Protein AF-A0A831LSA3-F1 (afdb_monomer)

Nearest PDB structures (foldseek):
  5afd-assembly1_A  TM=4.963E-01  e=2.481E+00  Aliivibrio salmonicida LFI1238
  5ktl-assembly1_A  TM=3.885E-01  e=1.744E+00  Trichormus variabilis ATCC 29413
  6h4e-assembly1_A  TM=3.925E-01  e=2.481E+00  Proteus mirabilis HI4320

Solvent-accessible surface area (backbone atoms only — not comparable to full-atom values): 7593 Å² total; per-residue (Å²): 140,84,86,80,82,81,78,78,83,78,80,79,79,79,78,77,73,81,75,77,77,76,68,79,78,87,76,56,68,70,47,37,53,48,34,41,68,62,43,22,78,63,18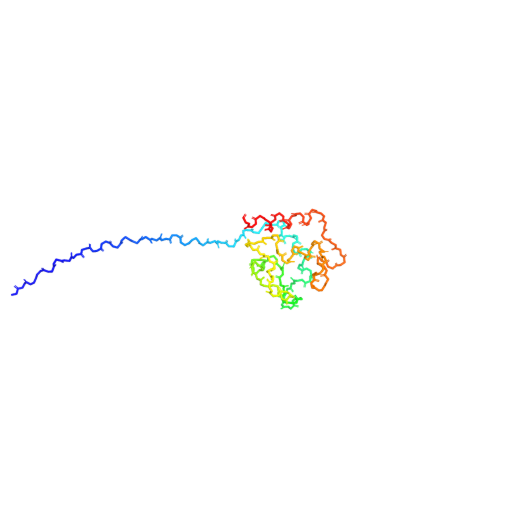,32,80,93,78,14,68,91,66,44,48,38,36,58,93,39,47,77,71,39,56,62,29,64,26,87,86,45,66,93,36,26,32,36,22,57,93,46,34,88,70,9,44,52,56,45,29,52,70,52,48,87,89,55,75,80,72,47,39,45,71,97,55,68,64,51,75,66,58,45,48,54,50,47,56,53,46,60,59,60,105

Sequence (123 aa):
MMTNRRAAIVTVVSLCAALGFTAAPDIPEEVKSLVGRRCAGCHKGRFPPKGLNLEPANLAAVLDAPSRDVPEAKLIDIGAPEASYLLKKVRREKGVAGGPMPPGKALTPEELKALENWILGLI

Foldseek 3Di:
DDDDDPDDPDPPPPPPPPPDPPDQDDDDPLLLVLCQPFPQVQQDDDDGVVVRHSRSVCVSVQEQPADPQHRVAGCQDLPCRVRHLVLCQLVQPPPRRDGRPPPPDHDDPVSSVSVSCVSVVSD

Radius of gyration: 23.31 Å; Cα contacts (8 Å, |Δi|>4): 138; chains: 1; bounding box: 59×39×72 Å

pLDDT: mean 88.49, std 16.14, range [44.56, 98.69]

Secondary structure (DSSP, 8-state):
----------------------PPPP--HHHHHHHHHHTTTTS-SSS-GGG----GGGGGGGBTPBPSSSTTSBSB-SSSGGG-HHHHHHTT-TT-SSS-SSSSSPPPHHHHHHHHHHHHTT-

Mean predicted aligned error: 9.22 Å

Structure (mmCIF, N/CA/C/O backbone):
data_AF-A0A831LSA3-F1
#
_entry.id   AF-A0A831LSA3-F1
#
loop_
_atom_site.group_PDB
_atom_site.id
_atom_site.type_symbol
_atom_site.label_atom_id
_atom_site.label_alt_id
_atom_site.label_comp_id
_atom_site.label_asym_id
_atom_site.label_entity_id
_atom_site.label_seq_id
_atom_site.pdbx_PDB_ins_code
_at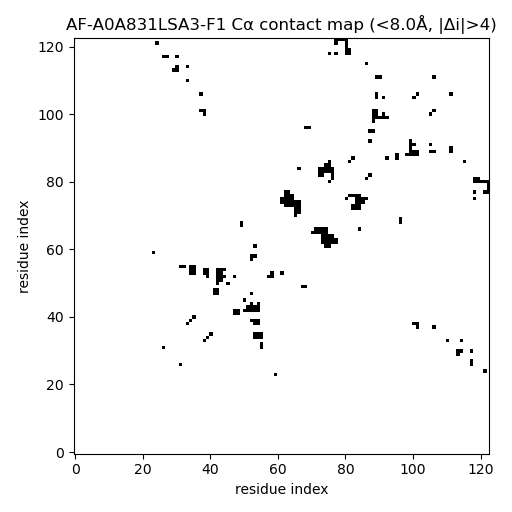om_site.Cartn_x
_atom_site.Cartn_y
_atom_site.Cartn_z
_atom_site.occupancy
_atom_site.B_iso_or_equiv
_atom_site.auth_seq_id
_atom_site.auth_comp_id
_atom_site.auth_asym_id
_atom_site.auth_atom_id
_atom_site.pdbx_PDB_model_num
ATOM 1 N N . MET A 1 1 ? 46.490 -29.057 -58.457 1.00 44.81 1 MET A N 1
ATOM 2 C CA . MET A 1 1 ? 46.363 -27.861 -57.589 1.00 44.81 1 MET A CA 1
ATOM 3 C C . MET A 1 1 ? 45.181 -27.033 -58.072 1.00 44.81 1 MET A C 1
ATOM 5 O O . MET A 1 1 ? 44.890 -27.103 -59.254 1.00 44.81 1 MET A O 1
ATOM 9 N N . MET A 1 2 ? 44.554 -26.278 -57.161 1.00 44.56 2 MET A N 1
ATOM 10 C CA . MET A 1 2 ? 43.366 -25.412 -57.318 1.00 44.56 2 MET A CA 1
ATOM 11 C C . MET A 1 2 ? 42.007 -26.089 -57.082 1.00 44.56 2 MET A C 1
ATOM 13 O O . MET A 1 2 ? 41.257 -26.446 -57.983 1.00 44.56 2 MET A O 1
ATOM 17 N N . THR A 1 3 ? 41.702 -26.215 -55.791 1.00 48.88 3 THR A N 1
ATOM 18 C CA . THR A 1 3 ? 40.356 -26.239 -55.219 1.00 48.88 3 THR A CA 1
ATOM 19 C C . THR A 1 3 ? 39.656 -24.902 -55.484 1.00 48.88 3 THR A C 1
ATOM 21 O O . THR A 1 3 ? 40.292 -23.855 -55.390 1.00 48.88 3 THR A O 1
ATOM 24 N N . ASN A 1 4 ? 38.345 -24.896 -55.747 1.00 48.44 4 ASN A N 1
ATOM 25 C CA . ASN A 1 4 ? 37.563 -23.674 -55.555 1.00 48.44 4 ASN A CA 1
ATOM 26 C C . ASN A 1 4 ? 36.212 -23.989 -54.908 1.00 48.44 4 ASN A C 1
ATOM 28 O O . ASN A 1 4 ? 35.318 -24.593 -55.501 1.00 48.44 4 ASN A O 1
ATOM 32 N N . ARG A 1 5 ? 36.129 -23.627 -53.628 1.00 57.84 5 ARG A N 1
ATOM 33 C CA . ARG A 1 5 ? 34.994 -23.838 -52.731 1.00 57.84 5 ARG A CA 1
ATOM 34 C C . ARG A 1 5 ? 33.929 -22.806 -53.096 1.00 57.84 5 ARG A C 1
ATOM 36 O O . ARG A 1 5 ? 34.162 -21.612 -52.941 1.00 57.84 5 ARG A O 1
ATOM 43 N N . ARG A 1 6 ? 32.756 -23.242 -53.558 1.00 56.53 6 ARG A N 1
ATOM 44 C CA . ARG A 1 6 ? 31.584 -22.360 -53.632 1.00 56.53 6 ARG A CA 1
ATOM 45 C C . ARG A 1 6 ? 31.077 -22.150 -52.206 1.00 56.53 6 ARG A C 1
ATOM 47 O O . ARG A 1 6 ? 30.476 -23.047 -51.626 1.00 56.53 6 ARG A O 1
ATOM 54 N N . ALA A 1 7 ? 31.397 -20.998 -51.624 1.00 52.38 7 ALA A N 1
ATOM 55 C CA . ALA A 1 7 ? 30.865 -20.576 -50.338 1.00 52.38 7 ALA A CA 1
ATOM 56 C C . ALA A 1 7 ? 29.364 -20.290 -50.494 1.00 52.38 7 ALA A C 1
ATOM 58 O O . ALA A 1 7 ? 28.972 -19.368 -51.207 1.00 52.38 7 ALA A O 1
ATOM 59 N N . ALA A 1 8 ? 28.525 -21.109 -49.862 1.00 53.00 8 ALA A N 1
ATOM 60 C CA . ALA A 1 8 ? 27.110 -20.815 -49.703 1.00 53.00 8 ALA A CA 1
ATOM 61 C C . ALA A 1 8 ? 26.975 -19.658 -48.704 1.00 53.00 8 ALA A C 1
ATOM 63 O O . ALA A 1 8 ? 27.326 -19.794 -47.532 1.00 53.00 8 ALA A O 1
ATOM 64 N N . ILE A 1 9 ? 26.509 -18.506 -49.181 1.00 58.38 9 ILE A N 1
ATOM 65 C CA . ILE A 1 9 ? 26.142 -17.370 -48.338 1.00 58.38 9 ILE A CA 1
ATOM 66 C C . ILE A 1 9 ? 24.829 -17.754 -47.650 1.00 58.38 9 ILE A C 1
ATOM 68 O O . ILE A 1 9 ? 23.762 -17.703 -48.254 1.00 58.38 9 ILE A O 1
ATOM 72 N N . VAL A 1 10 ? 24.917 -18.207 -46.401 1.00 55.50 10 VAL A N 1
ATOM 73 C CA . VAL A 1 10 ? 23.751 -18.384 -45.531 1.00 55.50 10 VAL A CA 1
ATOM 74 C C . VAL A 1 10 ? 23.417 -17.012 -44.961 1.00 55.50 10 VAL A C 1
ATOM 76 O O . VAL A 1 10 ? 24.073 -16.531 -44.039 1.00 55.50 10 VAL A O 1
ATOM 79 N N . THR A 1 11 ? 22.420 -16.346 -45.537 1.00 58.94 11 THR A N 1
ATOM 80 C CA . THR A 1 11 ? 21.846 -15.133 -44.956 1.00 58.94 11 THR A CA 1
ATOM 81 C C . THR A 1 11 ? 21.052 -15.542 -43.718 1.00 58.94 11 THR A C 1
ATOM 83 O O . THR A 1 11 ? 19.932 -16.037 -43.819 1.00 58.94 11 THR A O 1
ATOM 86 N N . VAL A 1 12 ? 21.645 -15.382 -42.536 1.00 60.53 12 VAL A N 1
ATOM 87 C CA . VAL A 1 12 ? 20.923 -15.523 -41.268 1.00 60.53 12 VAL A CA 1
ATOM 88 C C . VAL A 1 12 ? 19.981 -14.327 -41.156 1.00 60.53 12 VAL A C 1
ATOM 90 O O . VAL A 1 12 ? 20.400 -13.214 -40.847 1.00 60.53 12 VAL A O 1
ATOM 93 N N . VAL A 1 13 ? 18.702 -14.545 -41.454 1.00 59.09 13 VAL A N 1
ATOM 94 C CA . VAL A 1 13 ? 17.635 -13.612 -41.088 1.00 59.09 13 VAL A CA 1
ATOM 95 C C . VAL A 1 13 ? 17.485 -13.706 -39.571 1.00 59.09 13 VAL A C 1
ATOM 97 O O . VAL A 1 13 ? 16.807 -14.594 -39.058 1.00 59.09 13 VAL A O 1
ATOM 100 N N . SER A 1 14 ? 18.171 -12.827 -38.841 1.00 63.28 14 SER A N 1
ATOM 101 C CA . SER A 1 14 ? 17.938 -12.657 -37.407 1.00 63.28 14 SER A CA 1
ATOM 102 C C . SER A 1 14 ? 16.562 -12.037 -37.206 1.00 63.28 14 SER A C 1
ATOM 104 O O . SER A 1 14 ? 16.390 -10.819 -37.243 1.00 63.28 14 SER A O 1
ATOM 106 N N . LEU A 1 15 ? 15.572 -12.899 -36.988 1.00 58.75 15 LEU A N 1
ATOM 107 C CA . LEU A 1 15 ? 14.292 -12.527 -36.414 1.00 58.75 15 LEU A CA 1
ATOM 108 C C . LEU A 1 15 ? 14.532 -12.216 -34.929 1.00 58.75 15 LEU A C 1
ATOM 110 O O . LEU A 1 15 ? 14.418 -13.089 -34.071 1.00 58.75 15 LEU A O 1
ATOM 114 N N . CYS A 1 16 ? 14.924 -10.978 -34.622 1.00 55.84 16 CYS A N 1
ATOM 115 C CA . CYS A 1 16 ? 14.862 -10.466 -33.256 1.00 55.84 16 CYS A CA 1
ATOM 116 C C . CYS A 1 16 ? 13.385 -10.400 -32.857 1.00 55.84 16 CYS A C 1
ATOM 118 O O . CYS A 1 16 ? 12.698 -9.420 -33.141 1.00 55.84 16 CYS A O 1
ATOM 120 N N . ALA A 1 17 ? 12.884 -11.457 -32.219 1.00 60.06 17 ALA A N 1
ATOM 121 C CA . ALA A 1 17 ? 11.656 -11.375 -31.450 1.00 60.06 17 ALA A CA 1
ATOM 122 C C . ALA A 1 17 ? 11.868 -10.293 -30.383 1.00 60.06 17 ALA A C 1
ATOM 124 O O . ALA A 1 17 ? 12.746 -10.426 -29.528 1.00 60.06 17 ALA A O 1
ATOM 125 N N . ALA A 1 18 ? 11.106 -9.202 -30.464 1.00 59.44 18 ALA A N 1
ATOM 126 C CA . ALA A 1 18 ? 11.036 -8.212 -29.404 1.00 59.44 18 ALA A CA 1
ATOM 127 C C . ALA A 1 18 ? 10.412 -8.893 -28.181 1.00 59.44 18 ALA A C 1
ATOM 129 O O . ALA A 1 18 ? 9.195 -8.927 -28.016 1.00 59.44 18 ALA A O 1
ATOM 130 N N . LEU A 1 19 ? 11.259 -9.497 -27.349 1.00 58.31 19 LEU A N 1
ATOM 131 C CA . LEU A 1 19 ? 10.909 -9.847 -25.985 1.00 58.31 19 LEU A CA 1
ATOM 132 C C . LEU A 1 19 ? 10.583 -8.521 -25.305 1.00 58.31 19 LEU A C 1
ATOM 134 O O . LEU A 1 19 ? 11.476 -7.718 -25.039 1.00 58.31 19 LEU A O 1
ATOM 138 N N . GLY A 1 20 ? 9.290 -8.250 -25.138 1.00 56.03 20 GLY A N 1
ATOM 139 C CA . GLY A 1 20 ? 8.811 -7.064 -24.454 1.00 56.03 20 GLY A CA 1
ATOM 140 C C . GLY A 1 20 ? 9.412 -7.030 -23.059 1.00 56.03 20 GLY A C 1
ATOM 141 O O . GLY A 1 20 ? 9.006 -7.789 -22.182 1.00 56.03 20 GLY A O 1
ATOM 142 N N . PHE A 1 21 ? 10.388 -6.151 -22.849 1.00 52.75 21 PHE A N 1
ATOM 143 C CA . PHE A 1 21 ? 10.707 -5.693 -21.511 1.00 52.75 21 PHE A CA 1
ATOM 144 C C . PHE A 1 21 ? 9.482 -4.916 -21.040 1.00 52.75 21 PHE A C 1
ATOM 146 O O . PHE A 1 21 ? 9.314 -3.745 -21.375 1.00 52.75 21 PHE A O 1
ATOM 153 N N . THR A 1 22 ? 8.593 -5.574 -20.300 1.00 62.22 22 THR A N 1
ATOM 154 C CA . THR A 1 22 ? 7.646 -4.833 -19.478 1.00 62.22 22 THR A CA 1
ATOM 155 C C . THR A 1 22 ? 8.477 -4.149 -18.402 1.00 62.22 22 THR A C 1
ATOM 157 O O . THR A 1 22 ? 8.940 -4.777 -17.450 1.00 62.22 22 THR A O 1
ATOM 160 N N . ALA A 1 23 ? 8.750 -2.859 -18.595 1.00 63.28 23 ALA A N 1
ATOM 161 C CA . ALA A 1 23 ? 9.198 -2.018 -17.501 1.00 63.28 23 ALA A CA 1
ATOM 162 C C . ALA A 1 23 ? 8.182 -2.155 -16.356 1.00 63.28 23 ALA A C 1
ATOM 164 O O . ALA A 1 23 ? 6.995 -2.384 -16.606 1.00 63.28 23 ALA A O 1
ATOM 165 N N . ALA A 1 24 ? 8.643 -2.058 -15.108 1.00 67.81 24 ALA A N 1
ATOM 166 C CA . ALA A 1 24 ? 7.721 -1.990 -13.982 1.00 67.81 24 ALA A CA 1
ATOM 167 C C . ALA A 1 24 ? 6.687 -0.879 -14.252 1.00 67.81 24 ALA A C 1
ATOM 169 O O . ALA A 1 24 ? 7.065 0.156 -14.815 1.00 67.81 24 ALA A O 1
ATOM 170 N N . PRO A 1 25 ? 5.408 -1.089 -13.895 1.00 79.56 25 PRO A N 1
ATOM 171 C CA . PRO A 1 25 ? 4.376 -0.088 -14.114 1.00 79.56 25 PRO A CA 1
ATOM 172 C C . PRO A 1 25 ? 4.798 1.231 -13.470 1.00 79.56 25 PRO A C 1
ATOM 174 O O . PRO A 1 25 ? 5.368 1.243 -12.372 1.00 79.56 25 PRO A O 1
ATOM 177 N N . ASP A 1 26 ? 4.531 2.341 -14.160 1.00 87.06 26 ASP A N 1
ATOM 178 C CA . ASP A 1 26 ? 4.770 3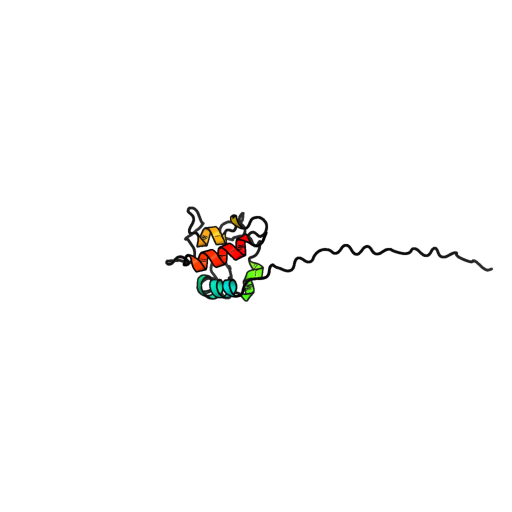.651 -13.572 1.00 87.06 26 ASP A CA 1
ATOM 179 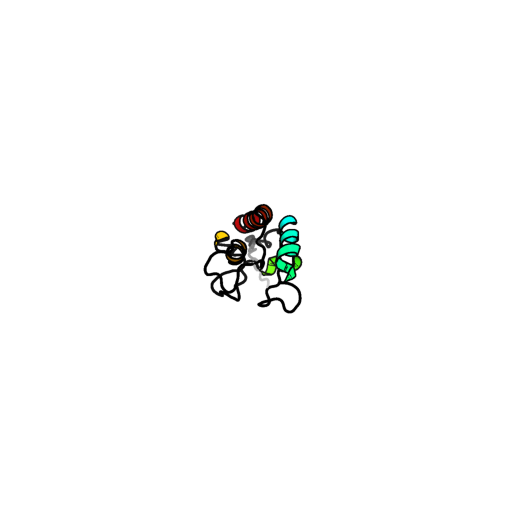C C . ASP A 1 26 ? 3.924 3.809 -12.302 1.00 87.06 26 ASP A C 1
ATOM 181 O O . ASP A 1 26 ? 2.788 3.331 -12.202 1.00 87.06 26 ASP A O 1
ATOM 185 N N . ILE A 1 27 ? 4.509 4.461 -11.303 1.00 92.56 27 ILE A N 1
ATOM 186 C CA . ILE A 1 27 ? 3.870 4.677 -10.009 1.00 92.56 27 ILE A CA 1
ATOM 187 C C . ILE A 1 27 ? 3.567 6.172 -9.901 1.00 92.56 27 ILE A C 1
ATOM 189 O O . ILE A 1 27 ? 4.515 6.961 -9.772 1.00 92.56 27 ILE A O 1
ATOM 193 N N . PRO A 1 28 ? 2.280 6.574 -9.908 1.00 95.19 28 PRO A N 1
ATOM 194 C CA . PRO A 1 28 ? 1.893 7.977 -9.866 1.00 95.19 28 PRO A CA 1
ATOM 195 C C . PRO A 1 28 ? 2.476 8.702 -8.650 1.00 95.19 28 PRO A C 1
ATOM 197 O O . PRO A 1 28 ? 2.545 8.150 -7.549 1.00 95.19 28 PRO A O 1
ATOM 200 N N . GLU A 1 29 ? 2.846 9.971 -8.819 1.00 96.12 29 GLU A N 1
ATOM 201 C CA . GLU A 1 29 ? 3.411 10.774 -7.725 1.00 96.12 29 GLU A CA 1
ATOM 202 C C . GLU A 1 29 ? 2.430 10.932 -6.551 1.00 96.12 29 GLU A C 1
ATOM 204 O O . GLU A 1 29 ? 2.823 10.904 -5.385 1.00 96.12 29 GLU A O 1
ATOM 209 N N . GLU A 1 30 ? 1.130 10.998 -6.844 1.00 97.12 30 GLU A N 1
ATOM 210 C CA . GLU A 1 30 ? 0.076 10.988 -5.827 1.00 97.12 30 GLU A CA 1
ATOM 211 C C . GLU A 1 30 ? 0.137 9.727 -4.949 1.00 97.12 30 GLU A C 1
ATOM 213 O O . GLU A 1 30 ? 0.063 9.818 -3.721 1.00 97.12 30 GLU A O 1
ATOM 218 N N . VAL A 1 31 ? 0.355 8.557 -5.557 1.00 97.44 31 VAL A N 1
ATOM 219 C CA . VAL A 1 31 ? 0.493 7.281 -4.842 1.00 97.44 31 VAL A CA 1
ATOM 220 C C . VAL A 1 31 ? 1.780 7.259 -4.027 1.00 97.44 31 VAL A C 1
ATOM 222 O O . VAL A 1 31 ? 1.751 6.882 -2.854 1.00 97.44 31 VAL A O 1
ATOM 225 N N . LYS A 1 32 ? 2.905 7.708 -4.595 1.00 97.19 32 LYS A N 1
ATOM 226 C CA . LYS A 1 32 ? 4.182 7.819 -3.866 1.00 97.19 32 LYS A CA 1
ATOM 227 C C . LYS A 1 32 ? 4.023 8.687 -2.614 1.00 97.19 32 LYS A C 1
ATOM 229 O O . LYS A 1 32 ? 4.405 8.268 -1.518 1.00 97.19 32 LYS A O 1
ATOM 234 N N . SER A 1 33 ? 3.387 9.849 -2.750 1.00 97.69 33 SER A N 1
ATOM 235 C CA . SER A 1 33 ? 3.093 10.758 -1.636 1.00 97.69 33 SER A CA 1
ATOM 236 C C . SER A 1 33 ? 2.152 10.134 -0.599 1.00 97.69 33 SER A C 1
ATOM 238 O O . SER A 1 33 ? 2.397 10.224 0.611 1.00 97.69 33 SER A O 1
ATOM 240 N N . LEU A 1 34 ? 1.089 9.460 -1.047 1.00 98.00 34 LEU A N 1
ATOM 241 C CA . LEU A 1 34 ? 0.155 8.750 -0.176 1.00 98.00 34 LEU A CA 1
ATOM 242 C C . LEU A 1 34 ? 0.867 7.680 0.658 1.00 98.00 34 LEU A C 1
ATOM 244 O O . LEU A 1 34 ? 0.776 7.692 1.888 1.00 98.00 34 LEU A O 1
ATOM 248 N N . VAL A 1 35 ? 1.596 6.775 0.005 1.00 97.44 35 VAL A N 1
ATOM 249 C CA . VAL A 1 35 ? 2.294 5.673 0.674 1.00 97.44 35 VAL A CA 1
ATOM 250 C C . VAL A 1 35 ? 3.362 6.218 1.626 1.00 97.44 35 VAL A C 1
ATOM 252 O O . VAL A 1 35 ? 3.449 5.763 2.772 1.00 97.44 35 VAL A O 1
ATOM 255 N N . GLY A 1 36 ? 4.118 7.239 1.213 1.00 97.62 36 GLY A N 1
ATOM 256 C CA . GLY A 1 36 ? 5.113 7.892 2.064 1.00 97.62 36 GLY A CA 1
ATOM 257 C C . GLY A 1 36 ? 4.518 8.431 3.370 1.00 97.62 36 GLY A C 1
ATOM 258 O O . GLY A 1 36 ? 5.091 8.239 4.443 1.00 97.62 36 GLY A O 1
ATOM 259 N N . ARG A 1 37 ? 3.331 9.047 3.311 1.00 97.12 37 ARG A N 1
ATOM 260 C CA . ARG A 1 37 ? 2.668 9.620 4.496 1.00 97.12 37 ARG A CA 1
ATOM 261 C C . ARG A 1 37 ? 1.901 8.594 5.329 1.00 97.12 37 ARG A C 1
ATOM 263 O O . ARG A 1 37 ? 1.859 8.722 6.551 1.00 97.12 37 ARG A O 1
ATOM 270 N N . ARG A 1 38 ? 1.258 7.607 4.696 1.00 98.06 38 ARG A N 1
ATOM 271 C CA . ARG A 1 38 ? 0.289 6.711 5.359 1.00 98.06 38 ARG A CA 1
ATOM 272 C C . ARG A 1 38 ? 0.823 5.323 5.686 1.00 98.06 38 ARG A C 1
ATOM 274 O O . ARG A 1 38 ? 0.292 4.693 6.597 1.00 98.06 38 ARG A O 1
ATOM 281 N N . CYS A 1 39 ? 1.867 4.868 5.000 1.00 97.88 39 CYS A N 1
ATOM 282 C CA . CYS A 1 39 ? 2.382 3.502 5.121 1.00 97.88 39 CYS A CA 1
ATOM 283 C C . CYS A 1 39 ? 3.820 3.495 5.649 1.00 97.88 39 CYS A C 1
ATOM 285 O O . CYS A 1 39 ? 4.130 2.802 6.625 1.00 97.88 39 CYS A O 1
ATOM 287 N N . ALA A 1 40 ? 4.687 4.325 5.062 1.00 97.25 40 ALA A N 1
ATOM 288 C CA . ALA A 1 40 ? 6.104 4.379 5.410 1.00 97.25 40 ALA A CA 1
ATOM 289 C C . ALA A 1 40 ? 6.364 4.930 6.825 1.00 97.25 40 ALA A C 1
ATOM 291 O O . ALA A 1 40 ? 7.470 4.812 7.333 1.00 97.25 40 ALA A O 1
ATOM 292 N N . GLY A 1 41 ? 5.359 5.467 7.527 1.00 95.31 41 GLY A N 1
ATOM 293 C CA . GLY A 1 41 ? 5.486 5.799 8.951 1.00 95.31 41 GLY A CA 1
ATOM 294 C C . GLY A 1 41 ? 5.943 4.605 9.805 1.00 95.31 41 GLY A C 1
ATOM 295 O O . GLY A 1 41 ? 6.801 4.769 10.671 1.00 95.31 41 GLY A O 1
ATOM 296 N N . CYS A 1 42 ? 5.431 3.405 9.506 1.00 97.06 42 CYS A N 1
ATOM 297 C CA . CYS A 1 42 ? 5.814 2.152 10.170 1.00 97.06 42 CYS A CA 1
ATOM 298 C C . CYS A 1 42 ? 6.601 1.210 9.248 1.00 97.06 42 CYS A C 1
ATOM 300 O O . CYS A 1 42 ? 7.470 0.477 9.711 1.00 97.06 42 CYS A O 1
ATOM 302 N N . HIS A 1 43 ? 6.312 1.226 7.946 1.00 97.81 43 HIS A N 1
ATOM 303 C CA . HIS A 1 43 ? 6.908 0.337 6.949 1.00 97.81 43 HIS A CA 1
ATOM 304 C C . HIS A 1 43 ? 8.090 1.001 6.228 1.00 97.81 43 HIS A C 1
ATOM 306 O O . HIS A 1 43 ? 8.031 1.220 5.022 1.00 97.81 43 HIS A O 1
ATOM 312 N N . LYS A 1 44 ? 9.153 1.354 6.962 1.00 97.69 44 LYS A N 1
ATOM 313 C CA . LYS A 1 44 ? 10.371 1.975 6.406 1.00 97.69 44 LYS A CA 1
ATOM 314 C C . LYS A 1 44 ? 11.663 1.490 7.056 1.00 97.69 44 LYS A C 1
ATOM 316 O O . LYS A 1 44 ? 11.648 0.905 8.142 1.00 97.69 44 LYS A O 1
ATOM 321 N N . GLY A 1 45 ? 12.788 1.831 6.434 1.00 96.25 45 GLY A N 1
ATOM 322 C CA . GLY A 1 45 ? 14.121 1.596 6.971 1.00 96.25 45 GLY A CA 1
ATOM 323 C C . GLY A 1 45 ? 14.547 0.129 6.916 1.00 96.25 45 GLY A C 1
ATOM 324 O O . GLY A 1 45 ? 14.052 -0.662 6.113 1.00 96.25 45 GLY A O 1
ATOM 3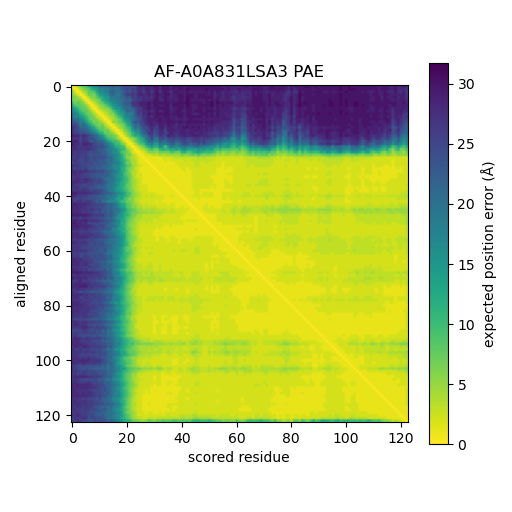25 N N . ARG A 1 46 ? 15.512 -0.229 7.770 1.00 94.56 46 ARG A N 1
ATOM 326 C CA . ARG A 1 46 ? 16.203 -1.527 7.709 1.00 94.56 46 ARG A CA 1
A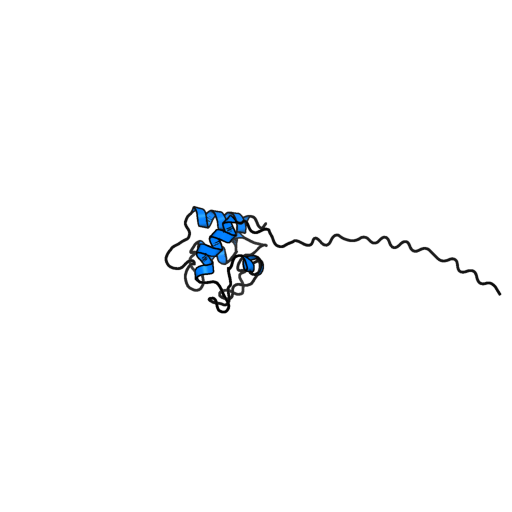TOM 327 C C . ARG A 1 46 ? 15.438 -2.684 8.353 1.00 94.56 46 ARG A C 1
ATOM 329 O O . ARG A 1 46 ? 15.610 -3.823 7.934 1.00 94.56 46 ARG A O 1
ATOM 336 N N . PHE A 1 47 ? 14.609 -2.403 9.357 1.00 95.62 47 PHE A N 1
ATOM 337 C CA . PHE A 1 47 ? 13.875 -3.423 10.116 1.00 95.62 47 PHE A CA 1
ATOM 338 C C . PHE A 1 47 ? 12.383 -3.082 10.279 1.00 95.62 47 PHE A C 1
ATOM 340 O O . PHE A 1 47 ? 11.891 -3.024 11.408 1.00 95.62 47 PHE A O 1
ATOM 347 N N . PRO A 1 48 ? 11.640 -2.822 9.187 1.00 97.12 48 PRO A N 1
ATOM 348 C CA . PRO A 1 48 ? 10.209 -2.572 9.286 1.00 97.12 48 PRO A CA 1
ATOM 349 C C . PRO A 1 48 ? 9.454 -3.840 9.718 1.00 97.12 48 PRO A C 1
ATOM 351 O O . PRO A 1 48 ? 9.981 -4.953 9.590 1.00 97.12 48 PRO A O 1
ATOM 354 N N . PRO A 1 49 ? 8.197 -3.718 10.184 1.00 95.94 49 PRO A N 1
ATOM 355 C CA . PRO A 1 49 ? 7.352 -4.866 10.477 1.00 95.94 49 PRO A CA 1
ATOM 356 C C . PRO A 1 49 ? 7.326 -5.839 9.300 1.00 95.94 49 PRO A C 1
ATOM 358 O O . PRO A 1 49 ? 7.086 -5.449 8.155 1.00 95.94 49 PRO A O 1
ATOM 361 N N . LYS A 1 50 ? 7.617 -7.111 9.591 1.00 95.00 50 LYS A N 1
ATOM 362 C CA . LYS A 1 50 ? 7.710 -8.189 8.593 1.00 95.00 50 LYS A CA 1
ATOM 363 C C . LYS A 1 50 ? 8.748 -7.924 7.488 1.00 95.00 50 LYS A C 1
ATOM 365 O O . LYS A 1 50 ? 8.728 -8.572 6.453 1.00 95.00 50 LYS A O 1
ATOM 370 N N . GLY A 1 51 ? 9.682 -6.996 7.668 1.00 95.56 51 GLY A N 1
ATOM 371 C CA . GLY A 1 51 ? 10.612 -6.611 6.604 1.00 95.56 51 GLY A CA 1
ATOM 372 C C . GLY A 1 51 ? 9.929 -5.969 5.388 1.00 95.56 51 GLY A C 1
ATOM 373 O O . GLY A 1 51 ? 10.554 -5.879 4.340 1.00 95.56 51 GLY A O 1
ATOM 374 N N . LEU A 1 52 ? 8.669 -5.529 5.510 1.00 97.56 52 LEU A N 1
ATOM 375 C CA . LEU A 1 52 ? 7.954 -4.840 4.439 1.00 97.56 52 LEU A CA 1
ATOM 376 C C . LEU A 1 52 ? 8.332 -3.356 4.440 1.00 97.56 52 LEU A C 1
ATOM 378 O O . LEU A 1 52 ? 7.902 -2.615 5.326 1.00 97.56 52 LEU A O 1
ATOM 382 N N . ASN A 1 53 ? 9.122 -2.937 3.452 1.00 97.56 53 ASN A N 1
ATOM 383 C CA . ASN A 1 53 ? 9.483 -1.541 3.231 1.00 97.56 53 ASN A CA 1
ATOM 384 C C . ASN A 1 53 ? 8.600 -0.954 2.117 1.00 97.56 53 ASN A C 1
ATOM 386 O O . ASN A 1 53 ? 8.635 -1.418 0.982 1.00 97.56 53 ASN A O 1
ATOM 390 N N . LEU A 1 54 ? 7.804 0.053 2.470 1.00 97.50 54 LEU A N 1
ATOM 391 C CA . LEU A 1 54 ? 6.895 0.783 1.588 1.00 97.50 54 LEU A CA 1
ATOM 392 C C . LEU A 1 54 ? 7.348 2.237 1.402 1.00 97.50 54 LEU A C 1
ATOM 394 O O . LEU A 1 54 ? 6.538 3.113 1.123 1.00 97.50 54 LEU A O 1
ATOM 398 N N . GLU A 1 55 ? 8.631 2.541 1.583 1.00 97.44 55 GLU A N 1
ATOM 399 C CA . GLU A 1 55 ? 9.158 3.832 1.141 1.00 97.44 55 GLU A CA 1
ATOM 400 C C . GLU A 1 55 ? 8.949 3.974 -0.378 1.00 97.44 55 GLU A C 1
ATOM 402 O O . GLU A 1 55 ? 9.066 2.976 -1.092 1.00 97.44 55 GLU A O 1
ATOM 407 N N . PRO A 1 56 ? 8.661 5.181 -0.904 1.00 95.44 56 PRO A N 1
ATOM 408 C CA . PRO A 1 56 ? 8.341 5.360 -2.324 1.00 95.44 56 PRO A CA 1
ATOM 409 C C . PRO A 1 56 ? 9.376 4.765 -3.286 1.00 95.44 56 PRO A C 1
ATOM 411 O O . PRO A 1 56 ? 9.011 4.210 -4.318 1.00 95.44 56 PRO A O 1
ATOM 414 N N . ALA A 1 57 ? 10.659 4.811 -2.916 1.00 94.31 57 ALA A N 1
ATOM 415 C CA . ALA A 1 57 ? 11.753 4.233 -3.694 1.00 94.31 57 ALA A CA 1
ATOM 416 C C . ALA A 1 57 ? 11.724 2.690 -3.773 1.00 94.31 57 ALA A C 1
ATOM 418 O O . ALA A 1 57 ? 12.342 2.114 -4.662 1.00 94.31 57 ALA A O 1
ATOM 419 N N . ASN A 1 58 ? 11.009 2.022 -2.864 1.00 94.69 58 ASN A N 1
ATOM 420 C CA . ASN A 1 58 ? 10.935 0.564 -2.753 1.00 94.69 58 ASN A CA 1
ATOM 421 C C . ASN A 1 58 ? 9.613 -0.019 -3.279 1.00 94.69 58 ASN A C 1
ATOM 423 O O . ASN A 1 58 ? 9.442 -1.236 -3.268 1.00 94.69 58 ASN A O 1
ATOM 427 N N . LEU A 1 59 ? 8.676 0.810 -3.755 1.00 92.62 59 LEU A N 1
ATOM 428 C CA . LEU A 1 59 ? 7.351 0.337 -4.170 1.00 92.62 59 LEU A CA 1
ATOM 429 C C . LEU A 1 59 ? 7.388 -0.655 -5.341 1.00 92.62 59 LEU A C 1
ATOM 431 O O . LEU A 1 59 ? 6.592 -1.587 -5.374 1.00 92.62 59 LEU A O 1
ATOM 435 N N . ALA A 1 60 ? 8.339 -0.521 -6.265 1.00 91.81 60 ALA A N 1
ATOM 436 C CA . ALA A 1 60 ? 8.491 -1.491 -7.348 1.00 91.81 60 ALA A CA 1
ATOM 437 C C . ALA A 1 60 ? 8.820 -2.906 -6.828 1.00 91.81 60 ALA A C 1
ATOM 439 O O . ALA A 1 60 ? 8.426 -3.891 -7.439 1.00 91.81 60 ALA A O 1
ATOM 440 N N . ALA A 1 61 ? 9.491 -3.019 -5.675 1.00 93.06 61 ALA A N 1
ATOM 441 C CA . ALA A 1 61 ? 9.880 -4.303 -5.093 1.00 93.06 61 ALA A CA 1
ATOM 442 C C . ALA A 1 61 ? 8.723 -5.047 -4.403 1.00 93.06 61 ALA A C 1
ATOM 444 O O . ALA A 1 61 ? 8.895 -6.205 -4.028 1.00 93.06 61 ALA A O 1
ATOM 445 N N . VAL A 1 62 ? 7.565 -4.401 -4.201 1.00 95.25 62 VAL A N 1
ATOM 446 C CA . VAL A 1 62 ? 6.385 -5.051 -3.599 1.00 95.25 62 VAL A CA 1
ATOM 447 C C . VAL A 1 62 ? 5.379 -5.559 -4.628 1.00 95.25 62 VAL A C 1
ATOM 449 O O . VAL A 1 62 ? 4.443 -6.271 -4.265 1.00 95.25 62 VAL A O 1
ATOM 452 N N . LEU A 1 63 ? 5.576 -5.215 -5.899 1.00 95.44 63 LEU A N 1
ATOM 453 C CA . LEU A 1 63 ? 4.800 -5.747 -7.010 1.00 95.44 63 LEU A CA 1
ATOM 454 C C . LEU A 1 63 ? 5.076 -7.247 -7.158 1.00 95.44 63 LEU A C 1
ATOM 456 O O . LEU A 1 63 ? 6.231 -7.665 -7.208 1.00 95.44 63 LEU A O 1
ATOM 460 N N . ASP A 1 64 ? 4.015 -8.052 -7.152 1.00 96.94 64 ASP A N 1
ATOM 461 C CA . ASP A 1 64 ? 4.022 -9.521 -7.169 1.00 96.94 64 ASP A CA 1
ATOM 462 C C . ASP A 1 64 ? 4.831 -10.214 -6.056 1.00 96.94 64 ASP A C 1
ATOM 464 O O . ASP A 1 64 ? 4.938 -11.443 -6.025 1.00 96.94 64 ASP A O 1
ATOM 468 N N . ALA A 1 65 ? 5.352 -9.461 -5.088 1.00 97.19 65 ALA A N 1
ATOM 469 C CA . ALA A 1 65 ? 6.046 -10.023 -3.944 1.00 97.19 65 ALA A CA 1
ATOM 470 C C . ALA A 1 65 ? 5.053 -10.732 -3.001 1.00 97.19 65 ALA A C 1
ATOM 472 O O . ALA A 1 65 ? 3.963 -10.207 -2.743 1.00 97.19 65 ALA A O 1
ATOM 473 N N . PRO A 1 66 ? 5.412 -11.895 -2.429 1.00 98.06 66 PRO A N 1
ATOM 474 C CA . PRO A 1 66 ? 4.546 -12.605 -1.498 1.00 98.06 66 PRO A CA 1
ATOM 475 C C . PRO A 1 66 ? 4.373 -11.824 -0.190 1.00 98.06 66 PRO A C 1
ATOM 477 O O . PRO A 1 66 ? 5.314 -11.227 0.346 1.00 98.06 66 PRO A O 1
ATOM 480 N N . SER A 1 67 ? 3.169 -11.867 0.376 1.00 97.44 67 SER A N 1
ATOM 481 C CA . SER A 1 67 ? 2.921 -11.393 1.734 1.00 97.44 67 SER A CA 1
ATOM 482 C C . SER A 1 67 ? 3.567 -12.342 2.738 1.00 97.44 67 SER A C 1
ATOM 484 O O . SER A 1 67 ? 3.377 -13.550 2.693 1.00 97.44 67 SER A O 1
ATOM 486 N N . ARG A 1 68 ? 4.297 -11.809 3.718 1.00 96.31 68 ARG A N 1
ATOM 487 C CA . ARG A 1 68 ? 4.882 -12.652 4.776 1.00 96.31 68 ARG A CA 1
ATOM 488 C C . ARG A 1 68 ? 3.885 -13.085 5.841 1.00 96.31 68 ARG A C 1
ATOM 490 O O . ARG A 1 68 ? 4.208 -13.962 6.635 1.00 96.31 68 ARG A O 1
ATOM 497 N N . ASP A 1 69 ? 2.724 -12.441 5.901 1.00 94.81 69 ASP A N 1
ATOM 498 C CA . ASP A 1 69 ? 1.651 -12.863 6.799 1.00 94.81 69 ASP A CA 1
ATOM 499 C C . ASP A 1 69 ? 0.762 -13.937 6.156 1.00 94.81 69 ASP A C 1
ATOM 501 O O . ASP A 1 69 ? 0.210 -14.763 6.874 1.00 94.81 69 ASP A O 1
ATOM 505 N N . VAL A 1 70 ? 0.631 -13.921 4.823 1.00 96.50 70 VAL A N 1
ATOM 506 C CA . VAL A 1 70 ? -0.156 -14.884 4.034 1.00 96.50 70 VAL A CA 1
ATOM 507 C C . VAL A 1 70 ? 0.637 -15.216 2.759 1.00 96.50 70 VAL A C 1
ATOM 509 O O . VAL A 1 70 ? 0.439 -14.540 1.749 1.00 96.50 70 VAL A O 1
ATOM 512 N N . PRO A 1 71 ? 1.577 -16.181 2.800 1.00 95.69 71 PRO A N 1
ATOM 513 C CA . PRO A 1 71 ? 2.503 -16.471 1.695 1.00 95.69 71 PRO A CA 1
ATOM 514 C C . PRO A 1 71 ? 1.842 -16.815 0.357 1.00 95.69 71 PRO A C 1
ATOM 516 O O . PRO A 1 71 ? 2.455 -16.629 -0.692 1.00 95.69 71 PRO A O 1
ATOM 519 N N . GLU A 1 72 ? 0.597 -17.286 0.386 1.00 96.06 72 GLU A N 1
ATOM 520 C CA . GLU A 1 72 ? -0.204 -17.617 -0.793 1.00 96.06 72 GLU A CA 1
ATOM 521 C C . GLU A 1 72 ? -0.779 -16.373 -1.494 1.00 96.06 72 GLU A C 1
ATOM 523 O O . GLU A 1 72 ? -1.263 -16.469 -2.619 1.00 96.06 72 GLU A O 1
ATOM 528 N N . ALA A 1 73 ? -0.743 -15.205 -0.845 1.00 97.06 73 ALA A N 1
ATOM 529 C CA . ALA A 1 73 ? -1.206 -13.940 -1.401 1.00 97.06 73 ALA A CA 1
ATOM 530 C C . ALA A 1 73 ? -0.029 -13.027 -1.761 1.00 97.06 73 ALA A C 1
ATOM 532 O O . ALA A 1 73 ? 0.947 -12.910 -1.017 1.00 97.06 73 ALA A O 1
ATOM 533 N N . LYS A 1 74 ? -0.157 -12.291 -2.865 1.00 98.50 74 LYS A N 1
ATOM 534 C CA . LYS A 1 74 ? 0.783 -11.228 -3.235 1.00 98.50 74 LYS A CA 1
ATOM 535 C C . LYS A 1 74 ? 0.414 -9.907 -2.559 1.00 98.50 74 LYS A C 1
ATOM 537 O O . LYS A 1 74 ? -0.762 -9.622 -2.317 1.00 98.50 74 LYS A O 1
ATOM 542 N N . LEU A 1 75 ? 1.420 -9.092 -2.246 1.00 98.06 75 LEU A N 1
ATOM 543 C CA . LEU A 1 75 ? 1.241 -7.764 -1.649 1.00 98.06 75 LEU A CA 1
ATOM 544 C C . LEU A 1 75 ? 0.457 -6.844 -2.591 1.00 98.06 75 LEU A C 1
ATOM 546 O O . LEU A 1 75 ? -0.584 -6.315 -2.194 1.00 98.06 75 LEU A O 1
ATOM 550 N N . ILE A 1 76 ? 0.934 -6.719 -3.828 1.00 97.88 76 ILE A N 1
ATOM 551 C CA . ILE A 1 76 ? 0.219 -6.135 -4.964 1.00 97.88 76 ILE A CA 1
ATOM 552 C C . ILE A 1 76 ? 0.271 -7.178 -6.077 1.00 97.88 76 ILE A C 1
ATOM 554 O O . ILE A 1 76 ? 1.356 -7.499 -6.550 1.00 97.88 76 ILE A O 1
ATOM 558 N N . ASP A 1 77 ? -0.870 -7.757 -6.435 1.00 97.50 77 ASP A N 1
ATOM 559 C CA . ASP A 1 77 ? -0.960 -8.778 -7.479 1.00 97.50 77 ASP A CA 1
ATOM 560 C C . ASP A 1 77 ? -1.206 -8.106 -8.826 1.00 97.50 77 ASP A C 1
ATOM 562 O O . ASP A 1 77 ? -2.307 -7.624 -9.070 1.00 97.50 77 ASP A O 1
ATOM 566 N N . ILE A 1 78 ? -0.201 -8.055 -9.701 1.00 95.25 78 ILE A N 1
ATOM 567 C CA . ILE A 1 78 ? -0.369 -7.410 -11.013 1.00 95.25 78 ILE A CA 1
ATOM 568 C C . ILE A 1 78 ? -1.322 -8.225 -11.901 1.00 95.25 78 ILE A C 1
ATOM 570 O O . ILE A 1 78 ? -2.044 -7.657 -12.710 1.00 95.25 78 ILE A O 1
ATOM 574 N N . GLY A 1 79 ? -1.361 -9.552 -11.740 1.00 94.81 79 GLY A N 1
ATOM 575 C CA . GLY A 1 79 ? -2.225 -10.427 -12.541 1.00 94.81 79 GLY A CA 1
ATOM 576 C C . GLY A 1 79 ? -3.674 -10.497 -12.051 1.00 94.81 79 GLY A C 1
ATOM 577 O O . GLY A 1 79 ? -4.551 -10.914 -12.805 1.00 94.81 79 GLY A O 1
ATOM 578 N N . ALA A 1 80 ? -3.925 -10.114 -10.798 1.00 97.12 80 ALA A N 1
ATOM 579 C CA . ALA A 1 80 ? -5.259 -10.048 -10.207 1.00 97.12 80 ALA A CA 1
ATOM 580 C C . ALA A 1 80 ? -5.347 -8.907 -9.172 1.00 97.12 80 ALA A C 1
ATOM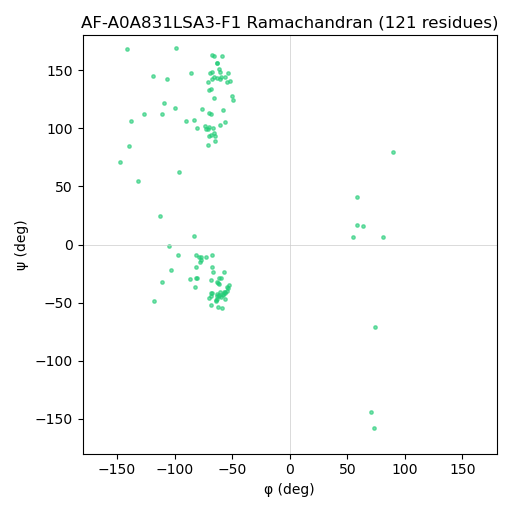 582 O O . ALA A 1 80 ? -5.425 -9.176 -7.967 1.00 97.12 80 ALA A O 1
ATOM 583 N N . PRO A 1 81 ? -5.332 -7.631 -9.596 1.00 97.38 81 PRO A N 1
ATOM 584 C CA . PRO A 1 81 ? -5.198 -6.495 -8.689 1.00 97.38 81 PRO A CA 1
ATOM 585 C C . PRO A 1 81 ? -6.204 -6.430 -7.550 1.00 97.38 81 PRO A C 1
ATOM 587 O O . PRO A 1 81 ? -5.830 -6.082 -6.427 1.00 97.38 81 PRO A O 1
ATOM 590 N N . GLU A 1 82 ? -7.453 -6.823 -7.783 1.00 97.25 82 GLU A N 1
ATOM 591 C CA . GLU A 1 82 ? -8.506 -6.888 -6.768 1.00 97.25 82 GLU A CA 1
ATOM 592 C C . GLU A 1 82 ? -8.152 -7.844 -5.620 1.00 97.25 82 GLU A C 1
ATOM 594 O O . GLU A 1 82 ? -8.590 -7.637 -4.485 1.00 97.25 82 GLU A O 1
ATOM 599 N N . ALA A 1 83 ? -7.354 -8.879 -5.899 1.00 97.38 83 ALA A N 1
ATOM 600 C CA . ALA A 1 83 ? -6.914 -9.871 -4.924 1.00 97.38 83 ALA A CA 1
ATOM 601 C C . ALA A 1 83 ? -5.713 -9.407 -4.080 1.00 97.38 83 ALA A C 1
ATOM 603 O O . ALA A 1 83 ? -5.394 -10.071 -3.083 1.00 97.38 83 ALA A O 1
ATOM 604 N N . SER A 1 84 ? -5.091 -8.270 -4.427 1.00 98.31 84 SER A N 1
ATOM 605 C CA . SER A 1 84 ? -3.919 -7.702 -3.747 1.00 98.31 84 SER A CA 1
ATOM 606 C C . SER A 1 84 ? -4.110 -7.630 -2.234 1.00 98.31 84 SER A C 1
ATOM 608 O O . SER A 1 84 ? -5.043 -6.996 -1.728 1.00 98.31 84 SER A O 1
ATOM 610 N N . TYR A 1 85 ? -3.188 -8.229 -1.478 1.00 98.44 85 TYR A N 1
ATOM 611 C CA . TYR A 1 85 ? -3.294 -8.269 -0.021 1.00 98.44 85 TYR A CA 1
ATOM 612 C C . TYR A 1 85 ? -3.239 -6.869 0.606 1.00 98.44 85 TYR A C 1
ATOM 614 O O . TYR A 1 85 ? -3.919 -6.618 1.604 1.00 98.44 85 TYR A O 1
ATOM 622 N N . LEU A 1 86 ? -2.499 -5.930 0.003 1.00 98.19 86 LEU A N 1
ATOM 623 C CA . LEU A 1 86 ? -2.467 -4.538 0.452 1.00 98.19 86 LEU A CA 1
ATOM 624 C C . LEU A 1 86 ? -3.869 -3.906 0.447 1.00 98.19 86 LEU A C 1
ATOM 626 O O . LEU A 1 86 ? -4.232 -3.268 1.436 1.00 98.19 86 LEU A O 1
ATOM 630 N N . LEU A 1 87 ? -4.676 -4.141 -0.600 1.00 98.50 87 LEU A N 1
ATOM 631 C CA . LEU A 1 87 ? -6.050 -3.630 -0.686 1.00 98.50 87 LEU A CA 1
ATOM 632 C C . LEU A 1 87 ? -6.924 -4.182 0.438 1.00 98.50 87 LEU A C 1
ATOM 634 O O . LEU A 1 87 ? -7.590 -3.403 1.119 1.00 98.50 87 LEU A O 1
ATOM 638 N N . LYS A 1 88 ? -6.838 -5.484 0.731 1.00 98.50 88 LYS A N 1
ATOM 639 C CA . LYS A 1 88 ? -7.578 -6.100 1.849 1.00 98.50 88 LYS A CA 1
ATOM 640 C C . LYS A 1 88 ? -7.254 -5.424 3.184 1.00 98.50 88 LYS A C 1
ATOM 642 O O . LYS A 1 88 ? -8.138 -5.155 4.003 1.00 98.50 88 LYS A O 1
ATOM 647 N N . LYS A 1 89 ? -5.972 -5.098 3.398 1.00 98.44 89 LYS A N 1
ATOM 648 C CA . LYS A 1 89 ? -5.483 -4.443 4.622 1.00 98.44 89 LYS A CA 1
ATOM 649 C C . LYS A 1 89 ? -5.986 -3.005 4.751 1.00 98.44 89 LYS A C 1
ATOM 651 O O . LYS A 1 89 ? -6.381 -2.635 5.859 1.00 98.44 89 LYS A O 1
ATOM 656 N N . VAL A 1 90 ? -5.999 -2.231 3.659 1.00 98.50 90 VAL A N 1
ATOM 657 C CA . VAL A 1 90 ? -6.441 -0.821 3.666 1.00 98.50 90 VAL A CA 1
ATOM 658 C C . VAL A 1 90 ? -7.953 -0.636 3.620 1.00 98.50 90 VAL A C 1
ATOM 660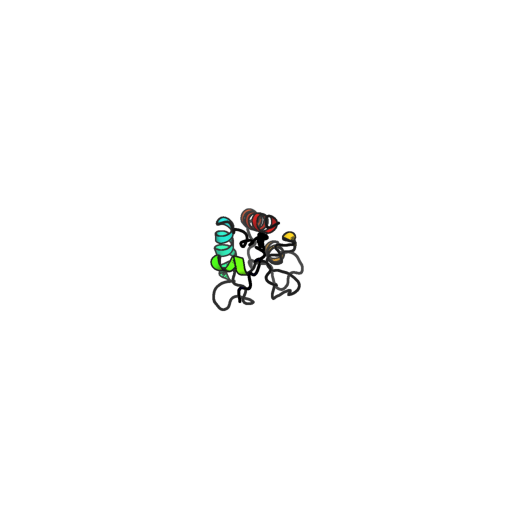 O O . VAL A 1 90 ? -8.467 0.298 4.235 1.00 98.50 90 VAL A O 1
ATOM 663 N N . ARG A 1 91 ? -8.674 -1.579 3.005 1.00 98.44 91 ARG A N 1
ATOM 664 C CA . ARG A 1 91 ? -10.142 -1.686 3.054 1.00 98.44 91 ARG A CA 1
ATOM 665 C C . ARG A 1 91 ? -10.656 -2.172 4.404 1.00 98.44 91 ARG A C 1
ATOM 667 O O . ARG A 1 91 ? -11.847 -2.082 4.681 1.00 98.44 91 ARG A O 1
ATOM 674 N N . ARG A 1 92 ? -9.750 -2.647 5.267 1.00 97.50 92 ARG A N 1
ATOM 675 C CA . ARG A 1 92 ? -10.055 -3.185 6.599 1.00 97.50 92 ARG A CA 1
ATOM 676 C C . ARG A 1 92 ? -11.019 -4.372 6.526 1.00 97.50 92 ARG A C 1
ATOM 678 O O . ARG A 1 92 ? -11.929 -4.493 7.345 1.00 97.50 92 ARG A O 1
ATOM 685 N N . GLU A 1 93 ? -10.814 -5.239 5.540 1.00 97.69 93 GLU A N 1
ATOM 686 C CA . GLU A 1 93 ? -11.610 -6.450 5.374 1.00 97.69 93 GLU A CA 1
ATOM 687 C C . GLU A 1 93 ? -11.476 -7.377 6.592 1.00 97.69 93 GLU A C 1
ATOM 689 O O . GLU A 1 93 ? -10.459 -7.401 7.294 1.00 97.69 93 GLU A O 1
ATOM 694 N N . LYS A 1 94 ? -12.524 -8.162 6.857 1.00 95.69 94 LYS A N 1
ATOM 695 C CA . LYS A 1 94 ? -12.488 -9.177 7.916 1.00 95.69 94 LYS A CA 1
ATOM 696 C C . LYS A 1 94 ? -11.541 -10.312 7.517 1.00 95.69 94 LYS A C 1
ATOM 698 O O . LYS A 1 94 ? -11.448 -10.665 6.349 1.00 95.69 94 LYS A O 1
ATOM 703 N N . GLY A 1 95 ? -10.882 -10.918 8.504 1.00 90.88 95 GLY A N 1
ATOM 704 C CA . GLY A 1 95 ? -10.048 -12.107 8.289 1.00 90.88 95 GLY A CA 1
ATOM 705 C C . GLY A 1 95 ? -8.637 -11.836 7.758 1.00 90.88 95 GLY A C 1
ATOM 706 O O . GLY A 1 95 ? -7.915 -12.787 7.475 1.00 90.88 95 GLY A O 1
ATOM 707 N N . VAL A 1 96 ? -8.204 -10.574 7.653 1.00 95.69 96 VAL A N 1
ATOM 708 C CA . VAL A 1 96 ? -6.788 -10.260 7.402 1.00 95.69 96 VAL A CA 1
ATOM 709 C C . VAL A 1 96 ? -5.921 -10.690 8.588 1.00 95.69 96 VAL A C 1
ATOM 711 O O . VAL A 1 96 ? -6.325 -10.555 9.743 1.00 95.69 96 VAL A O 1
ATOM 714 N N . ALA A 1 97 ? -4.705 -11.170 8.328 1.00 96.19 97 ALA A N 1
ATOM 715 C CA . ALA A 1 97 ? -3.778 -11.525 9.397 1.00 96.19 97 ALA A CA 1
ATOM 716 C C . ALA A 1 97 ? -3.304 -10.267 10.146 1.00 96.19 97 ALA A C 1
ATOM 718 O O . ALA A 1 97 ? -2.929 -9.260 9.534 1.00 96.19 97 ALA A O 1
ATOM 719 N N . GLY A 1 98 ? -3.316 -10.326 11.480 1.00 93.38 98 GLY A N 1
ATOM 720 C CA . GLY A 1 98 ? -3.079 -9.166 12.341 1.00 93.38 98 GLY A CA 1
ATOM 721 C C . GLY A 1 98 ? -4.235 -8.159 12.295 1.00 93.38 98 GLY A C 1
ATOM 722 O O . GLY A 1 98 ? -5.398 -8.533 12.212 1.00 93.38 98 GLY A O 1
ATOM 723 N N . GLY A 1 99 ? -3.916 -6.866 12.376 1.00 94.56 99 GLY A N 1
ATOM 724 C CA . GLY A 1 99 ? -4.901 -5.785 12.279 1.00 94.56 99 GLY A CA 1
ATOM 725 C C . GLY A 1 99 ? -4.976 -5.152 10.883 1.00 94.56 99 GLY A C 1
ATOM 726 O O . GLY A 1 99 ? -4.094 -5.383 10.051 1.00 94.56 99 GLY A O 1
ATOM 727 N N . PRO A 1 100 ? -5.989 -4.315 10.615 1.00 97.12 100 PRO A N 1
ATOM 728 C CA . PRO A 1 100 ? -6.028 -3.483 9.414 1.00 97.12 100 PRO A CA 1
ATOM 729 C C . PRO A 1 100 ? -4.870 -2.476 9.389 1.00 97.12 100 PRO A C 1
ATOM 731 O O . PRO A 1 100 ? -4.355 -2.088 10.440 1.00 97.12 100 PRO A O 1
ATOM 734 N N . MET A 1 101 ? -4.503 -2.016 8.193 1.00 97.62 101 MET A N 1
ATOM 735 C CA . MET A 1 101 ? -3.514 -0.950 8.005 1.00 97.62 101 MET A CA 1
ATOM 736 C C . MET A 1 101 ? -4.151 0.257 7.303 1.00 97.62 101 MET A C 1
ATOM 738 O O . MET A 1 101 ? -4.993 0.056 6.442 1.00 97.62 101 MET A O 1
ATOM 742 N N . PRO A 1 102 ? -3.770 1.504 7.620 1.00 97.38 102 PRO A N 1
ATOM 743 C CA . PRO A 1 102 ? -2.962 1.894 8.772 1.00 97.38 102 PRO A CA 1
ATOM 744 C C . PRO A 1 102 ? -3.661 1.573 10.113 1.00 97.38 102 PRO A C 1
ATOM 746 O O . PRO A 1 102 ? -4.897 1.462 10.171 1.00 97.38 102 PRO A O 1
ATOM 749 N N . PRO A 1 103 ? -2.894 1.406 11.206 1.00 95.56 103 PRO A N 1
ATOM 750 C CA . PRO A 1 103 ? -3.471 1.178 12.523 1.00 95.56 103 PRO A CA 1
ATOM 751 C C . PRO A 1 103 ? -4.208 2.435 13.010 1.00 95.56 103 PRO A C 1
ATOM 753 O O . PRO A 1 103 ? -3.834 3.564 12.693 1.00 95.56 103 PRO A O 1
ATOM 756 N N . GLY A 1 104 ? -5.272 2.249 13.794 1.00 94.00 104 GLY A N 1
ATOM 757 C CA . GLY A 1 104 ? -6.064 3.344 14.366 1.00 94.00 104 GLY A CA 1
ATOM 758 C C . GLY A 1 104 ? -6.967 4.052 13.352 1.00 94.00 104 GLY A C 1
ATOM 759 O O . GLY A 1 104 ? -8.183 3.880 13.403 1.00 94.00 104 GLY A O 1
ATOM 760 N N . LYS A 1 105 ? -6.389 4.821 12.420 1.00 95.44 105 LYS A N 1
ATOM 761 C CA . LYS A 1 105 ? -7.134 5.654 11.463 1.00 95.44 105 LYS A CA 1
ATOM 762 C C . LYS A 1 105 ? -7.052 5.095 10.043 1.00 95.44 105 LYS A C 1
ATOM 764 O O . LYS A 1 105 ? -5.967 4.971 9.476 1.00 95.44 105 LYS A O 1
ATOM 769 N N . ALA A 1 106 ? -8.218 4.814 9.464 1.00 98.12 106 ALA A N 1
ATOM 770 C CA . ALA A 1 106 ? -8.348 4.425 8.065 1.00 98.12 106 ALA A CA 1
ATOM 771 C C . ALA A 1 106 ? -7.797 5.506 7.115 1.00 98.12 106 ALA A C 1
ATOM 773 O O . ALA A 1 106 ? -7.613 6.671 7.496 1.00 98.12 106 ALA A O 1
ATOM 774 N N . LEU A 1 107 ? -7.534 5.105 5.873 1.00 98.50 107 LEU A N 1
ATOM 775 C CA . LEU A 1 107 ? -7.377 6.064 4.785 1.00 98.50 107 LEU A CA 1
ATOM 776 C C . LEU A 1 107 ? -8.679 6.859 4.619 1.00 98.50 107 LEU A C 1
ATOM 778 O O . LEU A 1 107 ? -9.762 6.339 4.908 1.00 98.50 107 LEU A O 1
ATOM 782 N N . THR A 1 108 ? -8.586 8.118 4.193 1.00 98.50 108 THR A N 1
ATOM 783 C CA . THR A 1 108 ? -9.783 8.847 3.751 1.00 98.50 108 THR A CA 1
ATOM 784 C C . THR A 1 108 ? -10.340 8.204 2.475 1.00 98.50 108 THR A C 1
ATOM 786 O O . THR A 1 108 ? -9.615 7.462 1.804 1.00 98.50 108 THR A O 1
ATOM 7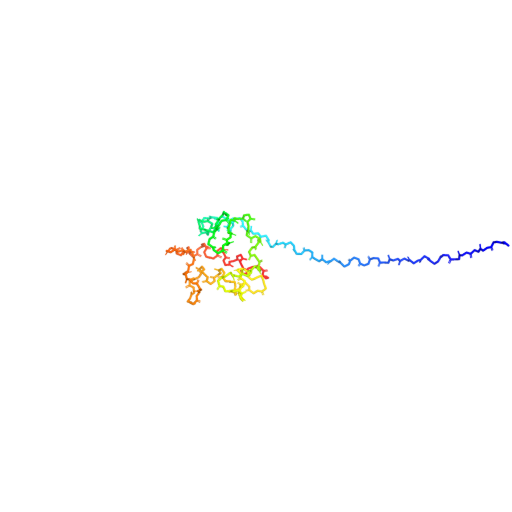89 N N . PRO A 1 109 ? -11.607 8.465 2.109 1.00 98.44 109 PRO A N 1
ATOM 790 C CA . PRO A 1 109 ? -12.165 7.964 0.854 1.00 98.44 109 PRO A CA 1
ATOM 791 C C . PRO A 1 109 ? -11.318 8.339 -0.371 1.00 98.44 109 PRO A C 1
ATOM 793 O O . PRO A 1 109 ? -11.139 7.521 -1.268 1.00 98.44 109 PRO A O 1
ATOM 796 N N . GLU A 1 110 ? -10.746 9.542 -0.387 1.00 98.25 110 GLU A N 1
ATOM 797 C CA . GLU A 1 110 ? -9.899 10.044 -1.472 1.00 98.25 110 GLU A CA 1
ATOM 798 C C . GLU A 1 110 ? -8.552 9.314 -1.511 1.00 98.25 110 GLU A C 1
ATOM 800 O O . GLU A 1 110 ? -8.132 8.856 -2.570 1.00 98.25 110 GLU A O 1
ATOM 805 N N . GLU A 1 111 ? -7.906 9.145 -0.352 1.00 98.56 111 GLU A N 1
ATOM 806 C CA . GLU A 1 111 ? -6.658 8.384 -0.222 1.00 98.56 111 GLU A CA 1
ATOM 807 C C . GLU A 1 111 ? -6.846 6.922 -0.663 1.00 98.56 111 GLU A C 1
ATOM 809 O O . GLU A 1 111 ? -6.026 6.382 -1.405 1.00 98.56 111 GLU A O 1
ATOM 814 N N . LEU A 1 112 ? -7.932 6.276 -0.221 1.00 98.69 112 LEU A N 1
ATOM 815 C CA . LEU A 1 112 ? -8.247 4.902 -0.608 1.00 98.69 112 LEU A CA 1
ATOM 816 C C . LEU A 1 112 ? -8.496 4.806 -2.115 1.00 98.69 112 LEU A C 1
ATOM 818 O O . LEU A 1 112 ? -7.897 3.955 -2.767 1.00 98.69 112 LEU A O 1
ATOM 822 N N . LYS A 1 113 ? -9.303 5.712 -2.674 1.00 98.44 113 LYS A N 1
ATOM 823 C CA . LYS A 1 113 ? -9.608 5.738 -4.106 1.00 98.44 113 LYS A CA 1
ATOM 824 C C . LYS A 1 113 ? -8.359 5.944 -4.964 1.00 98.44 113 LYS A C 1
ATOM 826 O O . LYS A 1 113 ? -8.228 5.286 -5.990 1.00 98.44 113 LYS A O 1
ATOM 831 N N . ALA A 1 114 ? -7.436 6.818 -4.562 1.00 98.06 114 ALA A N 1
ATOM 832 C CA . ALA A 1 114 ? -6.178 7.018 -5.285 1.00 98.06 114 ALA A CA 1
ATOM 833 C C . ALA A 1 114 ? -5.338 5.729 -5.333 1.00 98.06 114 ALA A C 1
ATOM 835 O O . ALA A 1 114 ? -4.825 5.357 -6.390 1.00 98.06 114 ALA A O 1
ATOM 836 N N . LEU A 1 115 ? -5.242 5.012 -4.206 1.00 98.06 115 LEU A N 1
ATOM 837 C CA . LEU A 1 115 ? -4.524 3.739 -4.137 1.00 98.06 115 LEU A CA 1
ATOM 838 C C . LEU A 1 115 ? -5.220 2.634 -4.945 1.00 98.06 115 LEU A C 1
ATOM 840 O O . LEU A 1 115 ? -4.550 1.870 -5.635 1.00 98.06 115 LEU A O 1
ATOM 844 N N . GLU A 1 116 ? -6.550 2.557 -4.872 1.00 98.25 116 GLU A N 1
ATOM 845 C CA . GLU A 1 116 ? -7.353 1.599 -5.636 1.00 98.25 116 GLU A CA 1
ATOM 846 C C . GLU A 1 116 ? -7.245 1.840 -7.136 1.00 98.25 116 GLU A C 1
ATOM 848 O O . GLU A 1 116 ? -6.964 0.900 -7.867 1.00 98.25 116 GLU A O 1
ATOM 853 N N . ASN A 1 117 ? -7.396 3.084 -7.594 1.00 97.69 117 ASN A N 1
ATOM 854 C CA . ASN A 1 117 ? -7.277 3.428 -9.009 1.00 97.69 117 ASN A CA 1
ATOM 855 C C . ASN A 1 117 ? -5.927 2.997 -9.586 1.00 97.69 117 ASN A C 1
ATOM 857 O O . ASN A 1 117 ? -5.871 2.493 -10.703 1.00 97.69 117 ASN A O 1
ATOM 861 N N . TRP A 1 118 ? -4.845 3.189 -8.828 1.00 96.62 118 TRP A N 1
ATOM 862 C CA . TRP A 1 118 ? -3.527 2.752 -9.268 1.00 96.62 118 TRP A CA 1
ATOM 863 C C . TRP A 1 118 ? -3.407 1.232 -9.308 1.00 96.62 118 TRP A C 1
ATOM 865 O O . TRP A 1 118 ? -3.023 0.704 -10.343 1.00 96.62 118 TRP A O 1
ATOM 875 N N . ILE A 1 119 ? -3.748 0.530 -8.221 1.00 97.06 119 ILE A N 1
ATOM 876 C CA . ILE A 1 119 ? -3.589 -0.930 -8.158 1.00 97.06 119 ILE A CA 1
ATOM 877 C C . ILE A 1 119 ? -4.490 -1.610 -9.191 1.00 97.06 119 ILE A C 1
ATOM 879 O O . ILE A 1 119 ? -4.010 -2.425 -9.967 1.00 97.06 119 ILE A O 1
ATOM 883 N N . LEU A 1 120 ? -5.772 -1.245 -9.247 1.00 96.69 120 LEU A N 1
ATOM 884 C CA . LEU A 1 120 ? -6.734 -1.826 -10.188 1.00 96.69 120 LEU A CA 1
ATOM 885 C C . LEU A 1 120 ? -6.421 -1.480 -11.651 1.00 96.69 120 LEU A C 1
ATOM 887 O O . LEU A 1 120 ? -6.824 -2.217 -12.539 1.00 96.69 120 LEU A O 1
ATOM 891 N N . GLY A 1 121 ? -5.692 -0.389 -11.907 1.00 95.12 121 GLY A N 1
ATOM 892 C CA . GLY A 1 121 ? -5.234 -0.000 -13.243 1.00 95.12 121 GLY A CA 1
ATOM 893 C C . GLY A 1 121 ? -3.945 -0.685 -13.710 1.00 95.12 121 GLY A C 1
ATOM 894 O O . GLY A 1 121 ? -3.397 -0.272 -14.728 1.00 95.12 121 GLY A O 1
ATOM 895 N N . LEU A 1 122 ? -3.421 -1.671 -12.968 1.00 91.12 122 LEU A N 1
ATOM 896 C CA . LEU A 1 122 ? -2.220 -2.428 -13.352 1.00 91.12 122 LEU A CA 1
ATOM 897 C C . LEU A 1 122 ? -2.479 -3.518 -14.409 1.00 91.12 122 LEU A C 1
ATOM 899 O O . LEU A 1 122 ? -1.510 -4.077 -14.924 1.00 91.12 122 LEU A O 1
ATOM 903 N N . ILE A 1 123 ? -3.749 -3.816 -14.704 1.00 84.69 123 ILE A N 1
ATOM 904 C CA . ILE A 1 123 ? -4.191 -4.776 -15.733 1.00 84.69 123 ILE A CA 1
ATOM 905 C C . ILE A 1 123 ? -4.586 -4.104 -17.043 1.00 84.69 123 ILE A C 1
ATOM 907 O O . ILE A 1 123 ? -5.075 -2.952 -17.008 1.00 84.69 123 ILE A O 1
#